Protein AF-A0A923S4B5-F1 (afdb_monomer_lite)

Secondary structure (DSSP, 8-state):
-------THHHHHHHHHHHHHHHHHHHHHHHGGGSPPHHHHHHHHHHHHHHHHHHHHHHHHHHHHHHHHHHHHHHHHHHHHHHHHHHHHHHHHHHHHHHHHHHHHHHHHTS-----------

Organism: NCBI:txid2079448

Foldseek 3Di:
DDDDDDPPPPPVVVVVVVVVVVVVVVVCVVCVVVDDDPVNVVVVVVVVVVVVVVVVVVVVVVVVVVVVVVVVVVVVVVVVVVVVVVVVVVVVVVVVVVVVVVVVVVVVVPPDDPPPPPPDDD

Structure (mmCIF, N/CA/C/O backbone):
data_AF-A0A923S4B5-F1
#
_entry.id   AF-A0A923S4B5-F1
#
loop_
_atom_site.group_PDB
_atom_site.id
_atom_site.type_symbol
_atom_site.label_atom_id
_atom_site.label_alt_id
_atom_site.label_comp_id
_atom_site.label_asym_id
_atom_site.label_entity_id
_atom_site.label_seq_id
_atom_site.pdbx_PDB_ins_code
_atom_site.Cartn_x
_atom_site.Cartn_y
_atom_site.Cartn_z
_atom_site.occupancy
_atom_site.B_iso_or_equiv
_atom_site.auth_seq_id
_atom_site.auth_comp_id
_atom_site.auth_asym_id
_atom_site.auth_atom_id
_atom_site.pdbx_PDB_model_num
ATOM 1 N N . MET A 1 1 ? 77.524 -0.112 -62.808 1.00 44.62 1 MET A N 1
ATOM 2 C CA . MET A 1 1 ? 77.001 -0.762 -61.590 1.00 44.62 1 MET A CA 1
ATOM 3 C C . MET A 1 1 ? 75.696 -0.074 -61.253 1.00 44.62 1 MET A C 1
ATOM 5 O O . MET A 1 1 ? 75.706 1.013 -60.699 1.00 44.62 1 MET A O 1
ATOM 9 N N . THR A 1 2 ? 74.602 -0.636 -61.751 1.00 47.75 2 THR A N 1
ATOM 10 C CA . THR A 1 2 ? 73.231 -0.157 -61.570 1.00 47.75 2 THR A CA 1
ATOM 11 C C . THR A 1 2 ? 72.592 -1.011 -60.487 1.00 47.75 2 THR A C 1
ATOM 13 O O . THR A 1 2 ? 72.471 -2.220 -60.659 1.00 47.75 2 THR A O 1
ATOM 16 N N . THR A 1 3 ? 72.218 -0.401 -59.371 1.00 53.03 3 THR A N 1
ATOM 17 C CA . THR A 1 3 ? 71.301 -1.005 -58.404 1.00 53.03 3 THR A CA 1
ATOM 18 C C . THR A 1 3 ? 70.027 -0.175 -58.439 1.00 53.03 3 THR A C 1
ATOM 20 O O . THR A 1 3 ? 70.024 0.975 -58.000 1.00 53.03 3 THR A O 1
ATOM 23 N N . GLU A 1 4 ? 68.994 -0.740 -59.062 1.00 61.59 4 GLU A N 1
ATOM 24 C CA . GLU A 1 4 ? 67.606 -0.274 -59.010 1.00 61.59 4 GLU A CA 1
ATOM 25 C C . GLU A 1 4 ? 67.116 -0.200 -57.553 1.00 61.59 4 GLU A C 1
ATOM 27 O O . GLU A 1 4 ? 67.487 -1.061 -56.752 1.00 61.59 4 GLU A O 1
ATOM 32 N N . PRO A 1 5 ? 66.297 0.801 -57.181 1.00 61.28 5 PRO A N 1
ATOM 33 C CA . PRO A 1 5 ? 65.654 0.835 -55.877 1.00 61.28 5 PRO A CA 1
ATOM 34 C C . PRO A 1 5 ? 64.380 -0.029 -55.871 1.00 61.28 5 PRO A C 1
ATOM 36 O O . PRO A 1 5 ? 63.546 0.070 -56.770 1.00 61.28 5 PRO A O 1
ATOM 39 N N . ASP A 1 6 ? 64.238 -0.846 -54.826 1.00 60.00 6 ASP A N 1
ATOM 40 C CA . ASP A 1 6 ? 63.077 -1.680 -54.492 1.00 60.00 6 ASP A CA 1
ATOM 41 C C . ASP A 1 6 ? 61.742 -0.916 -54.590 1.00 60.00 6 ASP A C 1
ATOM 43 O O . ASP A 1 6 ? 61.414 -0.079 -53.748 1.00 60.00 6 ASP A O 1
ATOM 47 N N . THR A 1 7 ? 60.929 -1.251 -55.593 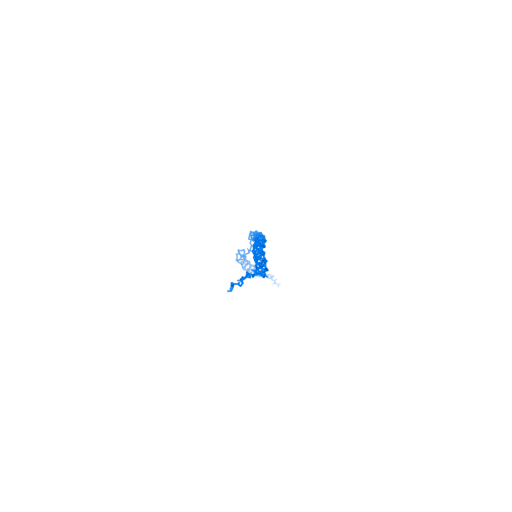1.00 59.78 7 THR A N 1
ATOM 48 C CA . THR A 1 7 ? 59.526 -0.816 -55.734 1.00 59.78 7 THR A CA 1
ATOM 49 C C . THR A 1 7 ? 58.526 -1.905 -55.322 1.00 59.78 7 THR A C 1
ATOM 51 O O . THR A 1 7 ? 57.318 -1.676 -55.336 1.00 59.78 7 THR A O 1
ATOM 54 N N . ALA A 1 8 ? 59.005 -3.079 -54.894 1.00 56.47 8 ALA A N 1
ATOM 55 C CA . ALA A 1 8 ? 58.175 -4.243 -54.575 1.00 56.47 8 ALA A CA 1
ATOM 56 C C . ALA A 1 8 ? 57.448 -4.158 -53.220 1.00 56.47 8 ALA A C 1
ATOM 58 O O . ALA A 1 8 ? 56.525 -4.926 -52.969 1.00 56.47 8 ALA A O 1
ATOM 59 N N . SER A 1 9 ? 57.828 -3.222 -52.346 1.00 59.72 9 SER A N 1
ATOM 60 C CA . SER A 1 9 ? 57.276 -3.16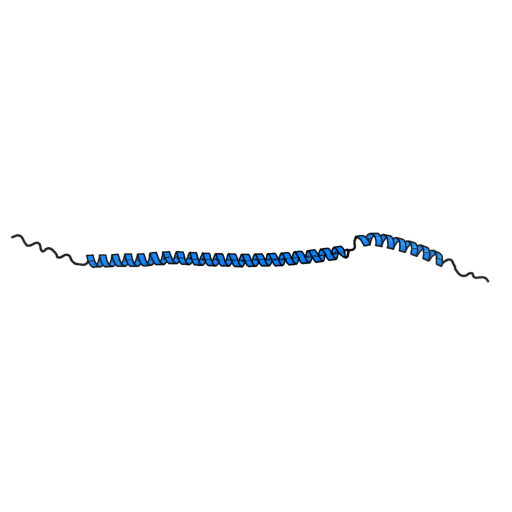7 -50.990 1.00 59.72 9 SER A CA 1
ATOM 61 C C . SER A 1 9 ? 55.911 -2.470 -50.912 1.00 59.72 9 SER A C 1
ATOM 63 O O . SER A 1 9 ? 55.147 -2.772 -50.011 1.00 59.72 9 SER A O 1
ATOM 65 N N . GLY A 1 10 ? 55.561 -1.571 -51.841 1.00 62.47 10 GLY A N 1
ATOM 66 C CA . GLY A 1 10 ? 54.345 -0.744 -51.744 1.00 62.47 10 GLY A CA 1
ATOM 67 C C . GLY A 1 10 ? 53.018 -1.463 -52.033 1.00 62.47 10 GLY A C 1
ATOM 68 O O . GLY A 1 10 ? 52.006 -1.100 -51.447 1.00 62.47 10 GLY A O 1
ATOM 69 N N . GLY A 1 11 ? 53.014 -2.483 -52.900 1.00 70.19 11 GLY A N 1
ATOM 70 C CA . GLY A 1 11 ? 51.786 -3.186 -53.308 1.00 70.19 11 GLY A CA 1
ATOM 71 C C . GLY A 1 11 ? 51.302 -4.257 -52.324 1.00 70.19 11 GLY A C 1
ATOM 72 O O . GLY A 1 11 ? 50.108 -4.518 -52.234 1.00 70.19 11 GLY A O 1
ATOM 73 N N . ASP A 1 12 ? 52.209 -4.859 -51.550 1.00 71.00 12 ASP A N 1
ATOM 74 C CA . ASP A 1 12 ? 51.859 -5.895 -50.565 1.00 71.00 12 ASP A CA 1
ATOM 75 C C . ASP A 1 12 ? 51.195 -5.296 -49.310 1.00 71.00 12 ASP A C 1
ATOM 77 O O . ASP A 1 12 ? 50.259 -5.872 -48.752 1.00 71.00 12 ASP A O 1
ATOM 81 N N . TYR A 1 13 ? 51.604 -4.083 -48.915 1.00 78.88 13 TYR A N 1
ATOM 82 C CA . TYR A 1 13 ? 50.949 -3.347 -47.828 1.00 78.88 13 TYR A CA 1
ATOM 83 C C . TYR A 1 13 ? 49.511 -2.951 -48.168 1.00 78.88 13 TYR A C 1
ATOM 85 O O . TYR A 1 13 ? 48.654 -2.998 -47.290 1.00 78.88 13 TYR A O 1
ATOM 93 N N . ASP A 1 14 ? 49.242 -2.583 -49.420 1.00 83.25 14 ASP A N 1
ATOM 94 C CA . ASP A 1 14 ? 47.912 -2.161 -49.871 1.00 83.25 14 ASP A CA 1
ATOM 95 C C . ASP A 1 14 ? 46.904 -3.320 -49.746 1.00 83.25 14 ASP A C 1
ATOM 97 O O . ASP A 1 14 ? 45.859 -3.201 -49.106 1.00 83.25 14 ASP A O 1
ATOM 101 N N . HIS A 1 15 ? 47.295 -4.515 -50.202 1.00 83.75 15 HIS A N 1
ATOM 102 C CA . HIS A 1 15 ? 46.463 -5.717 -50.119 1.00 83.75 15 HIS A CA 1
ATOM 103 C C . HIS A 1 15 ? 46.241 -6.248 -48.690 1.00 83.75 15 HIS A C 1
ATOM 105 O O . HIS A 1 15 ? 45.182 -6.819 -48.409 1.00 83.75 15 HIS A O 1
ATOM 111 N N . ASP A 1 16 ? 47.208 -6.102 -47.774 1.00 89.12 16 ASP A N 1
ATOM 112 C CA . ASP A 1 16 ? 46.985 -6.427 -46.353 1.00 89.12 16 ASP A CA 1
ATOM 113 C C . ASP A 1 16 ? 45.997 -5.444 -45.709 1.00 89.12 16 ASP A C 1
ATOM 115 O O . ASP A 1 16 ? 45.108 -5.857 -44.955 1.00 89.12 16 ASP A O 1
ATOM 119 N N . MET A 1 17 ? 46.107 -4.153 -46.041 1.00 88.81 17 MET A N 1
ATOM 120 C CA . MET A 1 17 ? 45.191 -3.126 -45.542 1.00 88.81 17 MET A CA 1
ATOM 121 C C . MET A 1 17 ? 43.760 -3.355 -46.031 1.00 88.81 17 MET A C 1
ATOM 123 O O . MET A 1 17 ? 42.840 -3.283 -45.215 1.00 88.81 17 MET A O 1
ATOM 127 N N . ASP A 1 18 ? 43.568 -3.755 -47.289 1.00 91.69 18 ASP A N 1
ATOM 128 C CA . ASP A 1 18 ? 42.250 -4.101 -47.836 1.00 91.69 18 ASP A CA 1
ATOM 129 C C . ASP A 1 18 ? 41.578 -5.255 -47.073 1.00 91.69 18 ASP A C 1
ATOM 131 O O . ASP A 1 18 ? 40.395 -5.193 -46.725 1.00 91.69 18 ASP A O 1
ATOM 135 N N . ARG A 1 19 ? 42.331 -6.312 -46.735 1.00 92.06 19 ARG A N 1
ATOM 136 C CA . ARG A 1 19 ? 41.792 -7.453 -45.966 1.00 92.06 19 ARG A CA 1
ATOM 137 C C . ARG A 1 19 ? 41.404 -7.058 -44.545 1.00 92.06 19 ARG A C 1
ATOM 139 O O . ARG A 1 19 ? 40.386 -7.527 -44.020 1.00 92.06 19 ARG A O 1
ATOM 146 N N . ARG A 1 20 ? 42.213 -6.211 -43.900 1.00 92.62 20 ARG A N 1
ATOM 147 C CA . ARG A 1 20 ? 41.909 -5.681 -42.563 1.00 92.62 20 ARG A CA 1
ATOM 148 C C . ARG A 1 20 ? 40.687 -4.777 -42.599 1.00 92.62 20 ARG A C 1
ATOM 150 O O . ARG A 1 20 ? 39.848 -4.901 -41.709 1.00 92.62 20 ARG A O 1
ATOM 157 N N . MET A 1 21 ? 40.565 -3.941 -43.628 1.00 95.94 21 MET A N 1
ATOM 158 C CA . MET A 1 21 ? 39.414 -3.069 -43.833 1.00 95.94 21 MET A CA 1
ATOM 159 C C . MET A 1 21 ? 38.129 -3.888 -43.971 1.00 95.94 21 MET A C 1
ATOM 161 O O . MET A 1 21 ? 37.211 -3.714 -43.175 1.00 95.94 21 MET A O 1
ATOM 165 N N . MET A 1 22 ? 38.116 -4.886 -44.858 1.00 93.50 22 MET A N 1
ATOM 166 C CA . MET A 1 22 ? 36.967 -5.781 -45.036 1.00 93.50 22 MET A CA 1
ATOM 167 C C . MET A 1 22 ? 36.588 -6.506 -43.733 1.00 93.50 22 MET A C 1
ATOM 169 O O . MET A 1 22 ? 35.415 -6.650 -43.391 1.00 93.50 22 MET A O 1
ATOM 173 N N . THR A 1 23 ? 37.585 -6.943 -42.957 1.00 95.38 23 THR A N 1
ATOM 174 C CA . THR A 1 23 ? 37.343 -7.593 -41.660 1.00 95.38 23 THR A CA 1
ATOM 175 C C . THR A 1 23 ? 36.723 -6.631 -40.641 1.00 95.38 23 THR A C 1
ATOM 177 O O . THR A 1 23 ? 35.903 -7.049 -39.821 1.00 95.38 23 THR A O 1
ATOM 180 N N . LEU A 1 24 ? 37.121 -5.356 -40.653 1.00 95.81 24 LEU A N 1
ATOM 181 C CA . LEU A 1 24 ? 36.566 -4.327 -39.773 1.00 95.81 24 LEU A CA 1
ATOM 182 C C . LEU A 1 24 ? 35.134 -3.964 -40.160 1.00 95.81 24 LEU A C 1
ATOM 184 O O . LEU A 1 24 ? 34.303 -3.853 -39.264 1.00 95.81 24 LEU A O 1
ATOM 188 N N . GLU A 1 25 ? 34.836 -3.847 -41.452 1.00 95.25 25 GLU A N 1
ATOM 189 C CA . GLU A 1 25 ? 33.483 -3.585 -41.958 1.00 95.25 25 GLU A CA 1
ATOM 190 C C . GLU A 1 25 ? 32.510 -4.687 -41.528 1.00 95.25 25 GLU A C 1
ATOM 192 O O . GLU A 1 25 ? 31.493 -4.404 -40.902 1.00 95.25 25 GLU A O 1
ATOM 197 N N . VAL A 1 26 ? 32.883 -5.957 -41.723 1.00 96.00 26 VAL A N 1
ATOM 198 C CA . VAL A 1 26 ? 32.056 -7.099 -41.295 1.00 96.00 26 VAL A CA 1
ATOM 199 C C . VAL A 1 26 ? 31.830 -7.098 -39.781 1.00 96.00 26 VAL A C 1
ATOM 201 O O . VAL A 1 26 ? 30.725 -7.369 -39.308 1.00 96.00 26 VAL A O 1
ATOM 204 N N . LYS A 1 27 ? 32.867 -6.794 -38.990 1.00 95.50 27 LYS A N 1
ATOM 205 C CA . LYS A 1 27 ? 32.734 -6.700 -37.527 1.00 95.50 27 LYS A CA 1
ATOM 206 C C . LYS A 1 27 ? 31.855 -5.525 -37.112 1.00 95.50 27 LYS A C 1
ATOM 208 O O . LYS A 1 27 ? 31.090 -5.660 -36.164 1.00 95.50 27 LYS A O 1
ATOM 213 N N . TRP A 1 28 ? 31.964 -4.392 -37.794 1.00 96.06 28 TRP A N 1
ATOM 214 C CA . TRP A 1 28 ? 31.156 -3.208 -37.531 1.00 96.06 28 TRP A CA 1
ATOM 215 C C . TRP A 1 28 ? 29.677 -3.462 -37.827 1.00 96.06 28 TRP A C 1
ATOM 217 O O . TRP A 1 28 ? 28.846 -3.217 -36.954 1.00 96.06 28 TRP A O 1
ATOM 227 N N . ASP A 1 29 ? 29.362 -4.057 -38.977 1.00 96.12 29 ASP A N 1
ATOM 228 C CA . ASP A 1 29 ? 27.992 -4.420 -39.361 1.00 96.12 29 ASP A CA 1
ATOM 229 C C . ASP A 1 29 ? 27.373 -5.445 -38.403 1.00 96.12 29 ASP A C 1
ATOM 231 O O . ASP A 1 29 ? 26.175 -5.399 -38.123 1.00 96.12 29 ASP A O 1
ATOM 235 N N . ALA A 1 30 ? 28.192 -6.339 -37.841 1.00 95.25 30 ALA A N 1
ATOM 236 C CA . ALA A 1 30 ? 27.751 -7.283 -36.819 1.00 95.25 30 ALA A CA 1
ATOM 237 C C . ALA A 1 30 ? 27.542 -6.632 -35.437 1.00 95.25 30 ALA A C 1
ATOM 239 O O . ALA A 1 30 ? 26.654 -7.050 -34.695 1.00 95.25 30 ALA A O 1
ATOM 240 N N . ILE A 1 31 ? 28.349 -5.631 -35.065 1.00 95.62 31 ILE A N 1
ATOM 241 C CA . ILE A 1 31 ? 28.306 -4.999 -33.734 1.00 95.62 31 ILE A CA 1
ATOM 242 C C . ILE A 1 31 ? 27.233 -3.912 -33.660 1.00 95.62 31 ILE A C 1
ATOM 244 O O . ILE A 1 31 ? 26.528 -3.839 -32.653 1.00 95.62 31 ILE A O 1
ATOM 248 N N . LEU A 1 32 ? 27.080 -3.089 -34.700 1.00 93.75 32 LEU A N 1
ATOM 249 C CA . LEU A 1 32 ? 26.142 -1.964 -34.738 1.00 93.75 32 LEU A CA 1
ATOM 250 C C . LEU A 1 32 ? 24.729 -2.283 -34.215 1.00 93.75 32 LEU A C 1
ATOM 252 O O . LEU A 1 32 ? 24.272 -1.565 -33.325 1.00 93.75 32 LEU A O 1
ATOM 256 N N . PRO A 1 33 ? 24.039 -3.336 -34.691 1.00 93.81 33 PRO A N 1
ATOM 257 C CA . PRO A 1 33 ? 22.682 -3.646 -34.239 1.00 93.81 33 PRO A CA 1
ATOM 258 C C . PRO A 1 33 ? 22.609 -4.194 -32.805 1.00 93.81 33 PRO A C 1
ATOM 260 O O . PRO A 1 33 ? 21.518 -4.286 -32.252 1.00 93.81 33 PRO A O 1
ATOM 263 N N . THR A 1 34 ? 23.736 -4.568 -32.190 1.00 93.44 34 THR A N 1
ATOM 264 C CA . THR A 1 34 ? 23.781 -5.038 -30.789 1.00 93.44 34 THR A CA 1
ATOM 265 C C . THR A 1 34 ? 23.984 -3.905 -29.786 1.00 93.44 34 THR A C 1
ATOM 267 O O . THR A 1 34 ? 23.822 -4.102 -28.581 1.00 93.44 34 THR A O 1
ATOM 270 N N . LEU A 1 35 ? 24.355 -2.716 -30.266 1.00 95.00 35 LEU A N 1
ATOM 271 C CA . LEU A 1 35 ? 24.545 -1.545 -29.425 1.00 95.00 35 LEU A CA 1
ATOM 272 C C . LEU A 1 35 ? 23.188 -0.935 -29.081 1.00 95.00 35 LEU A C 1
ATOM 274 O O . LEU A 1 35 ? 22.385 -0.641 -29.963 1.00 95.00 35 LEU A O 1
ATOM 278 N N . ALA A 1 36 ? 22.971 -0.685 -27.790 1.00 93.38 36 ALA A N 1
ATOM 279 C CA . ALA A 1 36 ? 21.795 0.039 -27.333 1.00 93.38 36 ALA A CA 1
ATOM 280 C C . ALA A 1 36 ? 21.749 1.434 -27.968 1.00 93.38 36 ALA A C 1
ATOM 282 O O . ALA A 1 36 ? 22.733 2.189 -27.956 1.00 93.38 36 ALA A O 1
ATOM 283 N N . THR A 1 37 ? 20.587 1.787 -28.503 1.00 94.81 37 THR A N 1
ATOM 284 C CA . THR A 1 37 ? 20.372 3.088 -29.120 1.00 94.81 37 THR A CA 1
ATOM 285 C C . THR A 1 37 ? 20.064 4.152 -28.065 1.00 94.81 37 THR A C 1
ATOM 287 O O . THR A 1 37 ? 19.749 3.883 -26.902 1.00 94.81 37 THR A O 1
ATOM 290 N N . LYS A 1 38 ? 20.125 5.424 -28.474 1.00 96.19 38 LYS A N 1
ATOM 291 C CA . LYS A 1 38 ? 19.659 6.529 -27.624 1.00 96.19 38 LYS A CA 1
ATOM 292 C C . LYS A 1 38 ? 18.155 6.436 -27.327 1.00 96.19 38 LYS A C 1
ATOM 294 O O . LYS A 1 38 ? 17.744 6.968 -26.297 1.00 96.19 38 LYS A O 1
ATOM 299 N N . SER A 1 39 ? 17.373 5.794 -28.204 1.00 96.25 39 SER A N 1
ATOM 300 C CA . SER A 1 39 ? 15.940 5.550 -27.986 1.00 96.25 39 SER A CA 1
ATOM 301 C C . SER A 1 39 ? 15.748 4.570 -26.839 1.00 96.25 39 SER A C 1
ATOM 303 O O . SER A 1 39 ? 15.108 4.924 -25.857 1.00 96.25 39 SER A O 1
ATOM 305 N N . ASP A 1 40 ? 16.432 3.424 -26.887 1.00 96.12 40 ASP A N 1
ATOM 306 C CA . ASP A 1 40 ? 16.356 2.379 -25.859 1.00 96.12 40 ASP A CA 1
ATOM 307 C C . ASP A 1 40 ? 16.698 2.950 -24.474 1.00 96.12 40 ASP A C 1
ATOM 309 O O . ASP A 1 40 ? 16.029 2.690 -23.476 1.00 96.12 40 ASP A O 1
ATOM 313 N N . LEU A 1 41 ? 17.716 3.817 -24.399 1.00 97.31 41 LEU A N 1
ATOM 314 C CA . LEU A 1 41 ? 18.072 4.489 -23.149 1.00 97.31 41 LEU A CA 1
ATOM 315 C C . LEU A 1 41 ? 16.999 5.489 -22.679 1.00 97.31 41 LEU A C 1
ATOM 317 O O . LEU A 1 41 ? 16.830 5.683 -21.473 1.00 97.31 41 LEU A O 1
ATOM 321 N N . ALA A 1 42 ? 16.313 6.174 -23.595 1.00 97.44 42 ALA A N 1
ATOM 322 C CA . ALA A 1 42 ? 15.230 7.095 -23.258 1.00 97.44 42 ALA A CA 1
ATOM 323 C C . ALA A 1 42 ? 13.976 6.346 -22.779 1.00 97.44 42 ALA A C 1
ATOM 325 O O . ALA A 1 42 ? 13.349 6.780 -21.808 1.00 97.44 42 ALA A O 1
ATOM 326 N N . GLU A 1 43 ? 13.665 5.213 -23.403 1.00 97.94 43 GLU A N 1
ATOM 327 C CA . GLU A 1 43 ? 12.595 4.294 -23.006 1.00 97.94 43 GLU A CA 1
ATOM 328 C C . GLU A 1 43 ? 12.865 3.736 -21.606 1.00 97.94 43 GLU A C 1
ATOM 330 O O . GLU A 1 43 ? 12.082 3.996 -20.694 1.00 97.94 43 GLU A O 1
ATOM 335 N N . LEU A 1 44 ? 14.048 3.158 -21.362 1.00 98.12 44 LEU A N 1
ATOM 336 C CA . LEU A 1 44 ? 14.439 2.664 -20.034 1.00 98.12 44 LEU A CA 1
ATOM 337 C C . LEU A 1 44 ? 14.387 3.754 -18.953 1.00 98.12 44 LEU A C 1
ATOM 339 O O . LEU A 1 44 ? 13.973 3.513 -17.821 1.00 98.12 44 LEU A O 1
ATOM 343 N N . ARG A 1 45 ? 14.798 4.988 -19.269 1.00 98.19 45 ARG A N 1
ATOM 344 C CA . ARG A 1 45 ? 14.684 6.119 -18.327 1.00 98.19 45 ARG A CA 1
ATOM 345 C C . ARG A 1 45 ? 13.234 6.471 -18.011 1.00 98.19 45 ARG A C 1
ATOM 347 O O . ARG A 1 45 ? 12.979 6.983 -16.920 1.00 98.19 45 ARG A O 1
ATOM 354 N N . THR A 1 46 ? 12.328 6.268 -18.958 1.00 98.38 46 THR A N 1
ATOM 355 C CA . THR A 1 46 ? 10.894 6.510 -18.788 1.00 98.38 46 THR A CA 1
ATOM 356 C C . THR A 1 46 ? 10.285 5.405 -17.935 1.00 98.38 46 THR A C 1
ATOM 358 O O . THR A 1 46 ? 9.738 5.721 -16.883 1.00 98.38 46 THR A O 1
ATOM 361 N N . GLU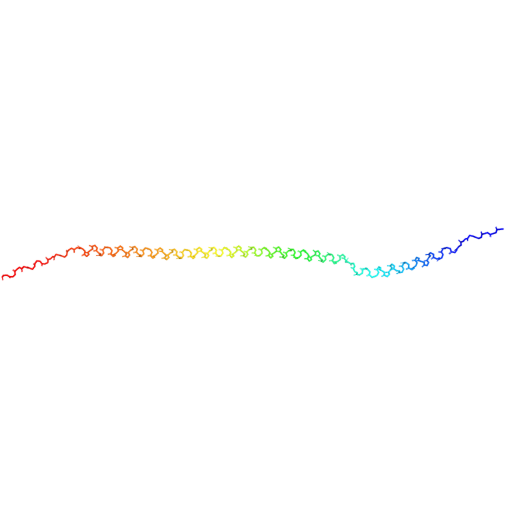 A 1 47 ? 10.535 4.138 -18.265 1.00 98.50 47 GLU A N 1
ATOM 362 C CA . GLU A 1 47 ? 10.100 2.980 -17.470 1.00 98.50 47 GLU A CA 1
ATOM 363 C C . GLU A 1 47 ? 10.592 3.062 -16.016 1.00 98.50 47 GLU A C 1
ATOM 365 O O . GLU A 1 47 ? 9.818 2.910 -15.074 1.00 98.50 47 GLU A O 1
ATOM 370 N N . ILE A 1 48 ? 11.867 3.410 -15.794 1.00 98.50 48 ILE A N 1
ATOM 371 C CA . ILE A 1 48 ? 12.420 3.591 -14.439 1.00 98.50 48 ILE A CA 1
ATOM 372 C C . ILE A 1 48 ? 11.683 4.698 -13.671 1.00 98.50 48 ILE A C 1
ATOM 374 O O . ILE A 1 48 ? 11.521 4.608 -12.449 1.00 98.50 48 ILE A O 1
ATOM 378 N N . ARG A 1 49 ? 11.272 5.776 -14.349 1.00 98.44 49 ARG A N 1
ATOM 379 C CA . ARG A 1 49 ? 10.496 6.849 -13.711 1.00 98.44 49 ARG A CA 1
ATOM 380 C C . ARG A 1 49 ? 9.089 6.378 -13.386 1.00 98.44 49 ARG A C 1
ATOM 382 O O . ARG A 1 49 ? 8.644 6.641 -12.274 1.00 98.44 49 ARG A O 1
ATOM 389 N N . GLU A 1 50 ? 8.438 5.676 -14.302 1.00 98.56 50 GLU A N 1
ATOM 390 C CA . GLU A 1 50 ? 7.093 5.136 -14.111 1.00 98.56 50 GLU A CA 1
ATOM 391 C C . GLU A 1 50 ? 7.054 4.158 -12.936 1.00 98.56 50 GLU A C 1
ATOM 393 O O . GLU A 1 50 ? 6.340 4.414 -11.966 1.00 98.56 50 GLU A O 1
ATOM 398 N N . VAL A 1 51 ? 7.932 3.151 -12.921 1.00 98.69 51 VAL A N 1
ATOM 399 C CA . VAL A 1 51 ? 8.050 2.202 -11.801 1.00 98.69 51 VAL A CA 1
ATOM 400 C C . VAL A 1 51 ? 8.329 2.936 -10.488 1.00 98.69 51 VAL A C 1
ATOM 402 O O . VAL A 1 51 ? 7.716 2.649 -9.462 1.00 98.69 51 VAL A O 1
ATOM 405 N N . ARG A 1 52 ? 9.216 3.942 -10.487 1.00 98.56 52 ARG A N 1
ATOM 406 C CA . ARG A 1 52 ? 9.474 4.750 -9.283 1.00 98.56 52 ARG A CA 1
ATOM 407 C C . ARG A 1 52 ? 8.212 5.464 -8.799 1.00 98.56 52 ARG A C 1
ATOM 409 O O . ARG A 1 52 ? 8.006 5.539 -7.586 1.00 98.56 52 ARG A O 1
ATOM 416 N N . THR A 1 53 ? 7.428 6.041 -9.708 1.00 98.50 53 THR A N 1
ATOM 417 C CA . THR A 1 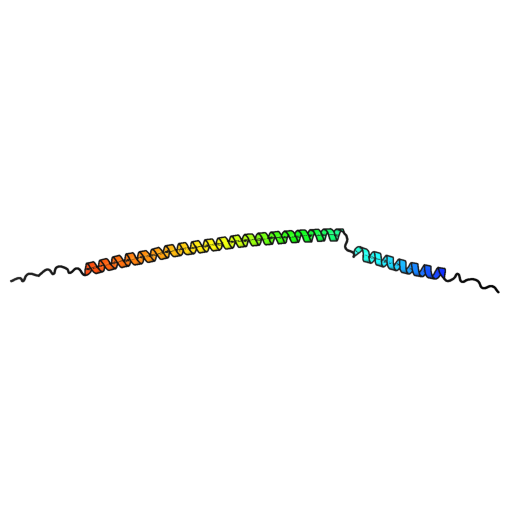53 ? 6.188 6.745 -9.356 1.00 98.50 53 THR A CA 1
ATOM 418 C C . THR A 1 53 ? 5.112 5.795 -8.853 1.00 98.50 53 THR A C 1
ATOM 420 O O . THR A 1 53 ? 4.469 6.107 -7.853 1.00 98.50 53 THR A O 1
ATOM 423 N N . GLU A 1 54 ? 4.971 4.627 -9.475 1.00 98.50 54 GLU A N 1
ATOM 424 C CA . GLU A 1 54 ? 4.021 3.590 -9.075 1.00 98.50 54 GLU A CA 1
ATOM 425 C C . GLU A 1 54 ? 4.353 3.062 -7.679 1.00 98.50 54 GLU A C 1
ATOM 427 O O . GLU A 1 54 ? 3.514 3.133 -6.787 1.00 98.50 54 GLU A O 1
ATOM 432 N N . VAL A 1 55 ? 5.615 2.707 -7.426 1.00 98.62 55 VAL A N 1
ATOM 433 C CA . VAL A 1 55 ? 6.071 2.270 -6.098 1.00 98.62 55 VAL A CA 1
ATOM 434 C C . VAL A 1 55 ? 5.813 3.335 -5.026 1.00 98.62 55 VAL A C 1
ATOM 436 O O . VAL A 1 55 ? 5.357 3.014 -3.930 1.00 98.62 55 VAL A O 1
ATOM 439 N N . HIS A 1 56 ? 6.069 4.620 -5.306 1.00 98.31 56 HIS A N 1
ATOM 440 C CA . HIS A 1 56 ? 5.762 5.685 -4.338 1.00 98.31 56 HIS A CA 1
ATOM 441 C C . HIS A 1 56 ? 4.263 5.807 -4.063 1.00 98.31 56 HIS A C 1
ATOM 443 O O . HIS A 1 56 ? 3.873 6.055 -2.918 1.00 98.31 56 HIS A O 1
ATOM 449 N N . LYS A 1 57 ? 3.435 5.643 -5.097 1.00 98.50 57 LYS A N 1
ATOM 450 C CA . LYS A 1 57 ? 1.979 5.678 -4.982 1.00 98.50 57 LYS A CA 1
ATOM 451 C C . LYS A 1 57 ? 1.476 4.506 -4.139 1.00 98.50 57 LYS A C 1
ATOM 453 O O . LYS A 1 57 ? 0.803 4.753 -3.143 1.00 98.50 57 LYS A O 1
ATOM 458 N N . GLU A 1 58 ? 1.864 3.277 -4.468 1.00 98.56 58 GLU A N 1
ATOM 459 C CA . GLU A 1 58 ? 1.458 2.071 -3.736 1.00 98.56 58 GLU A CA 1
ATOM 460 C C . GLU A 1 58 ? 1.899 2.116 -2.267 1.00 98.56 58 GLU A C 1
ATOM 462 O O . GLU A 1 58 ? 1.110 1.829 -1.368 1.00 98.56 58 GLU A O 1
ATOM 467 N N . ILE A 1 59 ? 3.129 2.565 -1.982 1.00 98.50 59 ILE A N 1
ATOM 468 C CA . ILE A 1 59 ? 3.599 2.768 -0.600 1.00 98.50 59 ILE A CA 1
ATOM 469 C C . ILE A 1 59 ? 2.722 3.792 0.136 1.00 98.50 59 ILE A C 1
ATOM 471 O O . ILE A 1 59 ? 2.439 3.631 1.328 1.00 98.50 59 ILE A O 1
ATOM 475 N N . GLY A 1 60 ? 2.311 4.861 -0.550 1.00 98.50 60 GLY A N 1
ATOM 476 C CA . GLY A 1 60 ? 1.386 5.855 -0.015 1.00 98.50 60 GLY A CA 1
ATOM 477 C C . GLY A 1 60 ? 0.023 5.250 0.319 1.00 98.50 60 GLY A C 1
ATOM 478 O O . GLY A 1 60 ? -0.467 5.436 1.432 1.00 98.50 60 GLY A O 1
ATOM 479 N N . GLU A 1 61 ? -0.543 4.481 -0.607 1.00 98.50 61 GLU A N 1
ATOM 480 C CA . GLU A 1 61 ? -1.836 3.807 -0.453 1.00 98.50 61 GLU A CA 1
ATOM 481 C C . GLU A 1 61 ? -1.814 2.797 0.704 1.00 98.50 61 GLU A C 1
ATOM 483 O O . GLU A 1 61 ? -2.642 2.887 1.614 1.00 98.50 61 GLU A O 1
ATOM 488 N N . VAL A 1 62 ? -0.803 1.925 0.768 1.00 98.69 62 VAL A N 1
ATOM 489 C CA . VAL A 1 62 ? -0.624 0.966 1.874 1.00 98.69 62 VAL A CA 1
ATOM 490 C C . VAL A 1 62 ? -0.501 1.682 3.219 1.00 98.69 62 VAL A C 1
ATOM 492 O O . VAL A 1 62 ? -1.117 1.274 4.205 1.00 98.69 62 VAL A O 1
ATOM 495 N N . ARG A 1 63 ? 0.256 2.788 3.281 1.00 98.50 63 ARG A N 1
ATOM 496 C CA . ARG A 1 63 ? 0.359 3.598 4.504 1.00 98.50 63 ARG A CA 1
ATOM 497 C C . ARG A 1 63 ? -1.007 4.142 4.918 1.00 98.50 63 ARG A C 1
ATOM 499 O O . ARG A 1 63 ? -1.316 4.117 6.108 1.00 98.50 63 ARG A O 1
ATOM 506 N N . THR A 1 64 ? -1.796 4.661 3.978 1.00 98.44 64 THR A N 1
ATOM 507 C CA . THR A 1 64 ? -3.131 5.191 4.288 1.00 98.44 64 THR A CA 1
ATOM 508 C C . THR A 1 64 ? -4.090 4.104 4.759 1.00 98.44 64 THR A C 1
ATOM 510 O O . THR A 1 64 ? -4.802 4.331 5.739 1.00 98.44 64 THR A O 1
ATOM 513 N N . GLU A 1 65 ? -4.047 2.917 4.150 1.00 98.38 65 GLU A N 1
ATOM 514 C CA . GLU A 1 65 ? -4.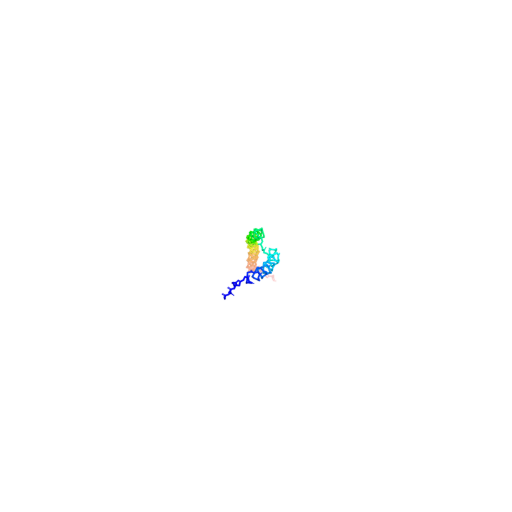894 1.791 4.546 1.00 98.38 65 GLU A CA 1
ATOM 515 C C . GLU A 1 65 ? -4.533 1.301 5.950 1.00 98.38 65 GLU A C 1
ATOM 517 O O . GLU A 1 65 ? -5.402 1.214 6.812 1.00 98.38 65 GLU A O 1
ATOM 522 N N . MET A 1 66 ? -3.240 1.134 6.257 1.00 98.38 66 MET A N 1
ATOM 523 C CA . MET A 1 66 ? -2.807 0.777 7.614 1.00 98.38 66 MET A CA 1
ATOM 524 C C . MET A 1 66 ? -3.264 1.790 8.672 1.00 98.38 66 MET A C 1
ATOM 526 O O . MET A 1 66 ? -3.687 1.396 9.757 1.00 98.38 66 MET A O 1
ATOM 530 N N . GLN A 1 67 ? -3.177 3.096 8.393 1.00 98.25 67 GLN A N 1
ATOM 531 C CA . GLN A 1 67 ? -3.650 4.124 9.333 1.00 98.25 67 GLN A CA 1
ATOM 532 C C . GLN A 1 67 ? -5.166 4.036 9.542 1.00 98.25 67 GLN A C 1
ATOM 534 O O . GLN A 1 67 ? -5.649 4.190 10.667 1.00 98.25 67 GLN A O 1
ATOM 539 N N . ARG A 1 68 ? -5.913 3.763 8.468 1.00 98.44 68 ARG A N 1
ATOM 540 C CA . ARG A 1 68 ? -7.364 3.587 8.502 1.00 98.44 68 ARG A CA 1
ATOM 541 C C . ARG A 1 68 ? -7.756 2.355 9.314 1.00 98.44 68 ARG A C 1
ATOM 543 O O . ARG A 1 68 ? -8.549 2.490 10.245 1.00 98.44 68 ARG A O 1
ATOM 550 N N . GLU A 1 69 ? -7.200 1.191 8.996 1.00 98.38 69 GLU A N 1
ATOM 551 C CA . GLU A 1 69 ? -7.497 -0.064 9.689 1.00 98.38 69 GLU A CA 1
ATOM 552 C C . GLU A 1 69 ? -7.097 0.003 11.164 1.00 98.38 69 GLU A C 1
ATOM 554 O O . GLU A 1 69 ? -7.887 -0.359 12.034 1.00 98.38 69 GLU A O 1
ATOM 559 N N . PHE A 1 70 ? -5.925 0.560 11.481 1.00 98.19 70 PHE A N 1
ATOM 560 C CA . PHE A 1 70 ? -5.510 0.751 12.871 1.00 98.19 70 PHE A CA 1
ATOM 561 C C . PHE A 1 70 ? -6.474 1.669 13.639 1.00 98.19 70 PHE A C 1
ATOM 563 O O . PHE A 1 70 ? -6.832 1.392 14.788 1.00 98.19 70 PHE A O 1
ATOM 570 N N . GLY A 1 71 ? -6.934 2.750 13.000 1.00 98.38 71 GLY A N 1
ATOM 571 C CA . GLY A 1 71 ? -7.963 3.628 13.553 1.00 98.38 71 GLY A CA 1
ATOM 572 C C . GLY A 1 71 ? -9.290 2.903 13.799 1.00 98.38 71 GLY A C 1
ATOM 573 O O . GLY A 1 71 ? -9.891 3.078 14.862 1.00 98.38 71 GLY A O 1
ATOM 574 N N . ALA A 1 72 ? -9.717 2.059 12.857 1.00 98.25 72 ALA A N 1
ATOM 575 C CA . ALA A 1 72 ? -10.927 1.251 12.974 1.00 98.25 72 ALA A CA 1
ATOM 576 C C . ALA A 1 72 ? -10.826 0.238 14.126 1.00 98.25 72 ALA A C 1
ATOM 578 O O . ALA A 1 72 ? -11.687 0.235 15.005 1.00 98.25 72 ALA A O 1
ATOM 579 N N . VAL A 1 73 ? -9.731 -0.525 14.203 1.00 98.50 73 VAL A N 1
ATOM 580 C CA . VAL A 1 73 ? -9.470 -1.483 15.292 1.00 98.50 73 VAL A CA 1
ATOM 581 C C . VAL A 1 73 ? -9.481 -0.786 16.653 1.00 98.50 73 VAL A C 1
ATOM 583 O O . VAL A 1 73 ? -10.107 -1.264 17.600 1.00 98.50 73 VAL A O 1
ATOM 586 N N . ARG A 1 74 ? -8.846 0.388 16.770 1.00 98.19 74 ARG A N 1
ATOM 587 C CA . ARG A 1 74 ? -8.865 1.170 18.016 1.00 98.19 74 ARG A CA 1
ATOM 588 C C . ARG A 1 74 ? -10.286 1.584 18.412 1.00 98.19 74 ARG A C 1
ATOM 590 O O . ARG A 1 74 ? -10.632 1.519 19.593 1.00 98.19 74 ARG A O 1
ATOM 597 N N . ALA A 1 75 ? -11.103 2.006 17.447 1.00 98.12 75 ALA A N 1
ATOM 598 C CA . ALA A 1 75 ? -12.495 2.377 17.690 1.00 98.12 75 ALA A CA 1
ATOM 599 C C . ALA A 1 75 ? -13.348 1.169 18.115 1.00 98.12 75 ALA A C 1
ATOM 601 O O . ALA A 1 75 ? -14.143 1.278 19.051 1.00 98.12 75 ALA A O 1
ATOM 602 N N . GLU A 1 76 ? -13.152 0.012 17.480 1.00 98.25 76 GLU A N 1
ATOM 603 C CA . GLU A 1 76 ? -13.833 -1.238 17.830 1.00 98.25 76 GLU A CA 1
ATOM 604 C C . GLU A 1 76 ? -13.483 -1.708 19.242 1.00 98.25 76 GLU A C 1
ATOM 606 O O . GLU A 1 76 ? -14.385 -2.024 20.020 1.00 98.25 76 GLU A O 1
ATOM 611 N N . ILE A 1 77 ? -12.201 -1.666 19.618 1.00 97.94 77 ILE A N 1
ATOM 612 C CA . ILE A 1 77 ? -11.751 -1.997 20.976 1.00 97.94 77 ILE A CA 1
ATOM 613 C C . ILE A 1 77 ? -12.403 -1.064 22.000 1.00 97.94 77 ILE A C 1
ATOM 615 O O . ILE A 1 77 ? -12.949 -1.538 22.997 1.00 97.94 77 ILE A O 1
ATOM 619 N N . GLN A 1 78 ? -12.412 0.251 21.758 1.00 97.81 78 GLN A N 1
ATOM 620 C CA . GLN A 1 78 ? -13.039 1.200 22.682 1.00 97.81 78 GLN A CA 1
ATOM 621 C C . GLN A 1 78 ? -14.542 0.935 22.833 1.00 97.81 78 GLN A C 1
ATOM 623 O O . GLN A 1 78 ? -15.073 0.977 23.944 1.00 97.81 78 GLN A O 1
ATOM 628 N N . LYS A 1 79 ? -15.231 0.631 21.728 1.00 97.81 79 LYS A N 1
ATOM 629 C CA . LYS A 1 79 ? -16.652 0.271 21.748 1.00 97.81 79 LYS A CA 1
ATOM 630 C C . LYS A 1 79 ? -16.888 -1.014 22.546 1.00 97.81 79 LYS A C 1
ATOM 632 O O . LYS A 1 79 ? -17.792 -1.043 23.378 1.00 97.81 79 LYS A O 1
ATOM 637 N N . GLY A 1 80 ? -16.064 -2.041 22.333 1.00 97.44 80 GLY A N 1
ATOM 638 C CA . GLY A 1 80 ? -16.134 -3.310 23.059 1.00 97.44 80 GLY A CA 1
ATOM 639 C C . GLY A 1 80 ? -15.905 -3.147 24.563 1.00 97.44 80 GLY A C 1
ATOM 640 O O . GLY A 1 80 ? -16.666 -3.694 25.365 1.00 97.44 80 GLY A O 1
ATOM 641 N N . ILE A 1 81 ? -14.917 -2.337 24.956 1.00 96.62 81 ILE A N 1
ATOM 642 C CA . ILE A 1 81 ? -14.653 -2.003 26.363 1.00 96.62 81 ILE A CA 1
ATOM 643 C C . ILE A 1 81 ? -15.856 -1.284 26.975 1.00 96.62 81 ILE A C 1
ATOM 645 O O . ILE A 1 81 ? -16.326 -1.697 28.032 1.00 96.62 81 ILE A O 1
ATOM 649 N N . ASN A 1 82 ? -16.387 -0.254 26.311 1.00 97.12 82 ASN A N 1
ATOM 650 C CA . ASN A 1 82 ? -17.512 0.528 26.830 1.00 97.12 82 ASN A CA 1
ATOM 651 C C . ASN A 1 82 ? -18.769 -0.332 27.026 1.00 97.12 82 ASN A C 1
ATOM 653 O O . ASN A 1 82 ? -19.447 -0.220 28.046 1.00 97.12 82 ASN A O 1
ATOM 657 N N . GLU A 1 83 ? -19.076 -1.206 26.067 1.00 96.50 83 GLU A N 1
ATOM 658 C CA . GLU A 1 83 ? -20.220 -2.114 26.165 1.00 96.50 83 GLU A CA 1
ATOM 659 C C . GLU A 1 83 ? -20.030 -3.109 27.319 1.00 96.50 83 GLU A C 1
ATOM 661 O O . GLU A 1 83 ? -20.919 -3.267 28.157 1.00 96.50 83 GLU A O 1
ATOM 666 N N . THR A 1 84 ? -18.842 -3.712 27.425 1.00 97.06 84 THR A N 1
ATOM 667 C CA . THR A 1 84 ? -18.502 -4.646 28.511 1.00 97.06 84 THR A CA 1
ATOM 668 C C . THR A 1 84 ? -18.580 -3.967 29.880 1.00 97.06 84 THR A C 1
ATOM 670 O O . THR A 1 84 ? -19.152 -4.523 30.817 1.00 97.06 84 THR A O 1
ATOM 673 N N . GLN A 1 85 ? -18.063 -2.740 30.000 1.00 96.50 85 GLN A N 1
ATOM 674 C CA . GLN A 1 85 ? -18.150 -1.943 31.223 1.00 96.50 85 GLN A CA 1
ATOM 675 C C . GLN A 1 85 ? -19.596 -1.604 31.583 1.00 96.50 85 GLN A C 1
ATOM 677 O O . GLN A 1 85 ? -19.960 -1.713 32.753 1.00 96.50 85 GLN A O 1
ATOM 682 N N . ARG A 1 86 ? -20.441 -1.245 30.606 1.00 97.06 86 ARG A N 1
ATOM 683 C CA . ARG A 1 86 ? -21.859 -0.948 30.859 1.00 97.06 86 ARG A CA 1
ATOM 684 C C . ARG A 1 86 ? -22.566 -2.143 31.495 1.00 97.06 86 ARG A C 1
ATOM 686 O O . ARG A 1 86 ? -23.248 -1.978 32.505 1.00 97.06 86 ARG A O 1
ATOM 693 N N . TRP A 1 87 ? -22.376 -3.338 30.936 1.00 95.56 87 TRP A N 1
ATOM 694 C CA . TRP A 1 87 ? -22.966 -4.560 31.484 1.00 95.56 87 TRP A CA 1
ATOM 695 C C . TRP A 1 87 ? -22.389 -4.920 32.851 1.00 95.56 87 TRP A C 1
ATOM 697 O O . TRP A 1 87 ? -23.150 -5.251 33.756 1.00 95.56 87 TRP A O 1
ATOM 707 N N . MET A 1 88 ? -21.073 -4.795 33.033 1.00 97.56 88 MET A N 1
ATOM 708 C CA . MET A 1 88 ? -20.415 -5.051 34.316 1.00 97.56 88 MET A CA 1
ATOM 709 C C . MET A 1 88 ? -20.928 -4.121 35.425 1.00 97.56 88 MET A C 1
ATOM 711 O O . MET A 1 88 ? -21.224 -4.573 36.525 1.00 97.56 88 MET A O 1
ATOM 715 N N . ILE A 1 89 ? -21.086 -2.825 35.146 1.00 96.75 89 ILE A N 1
ATOM 716 C CA . ILE A 1 89 ? -21.627 -1.867 36.119 1.00 96.75 89 ILE A CA 1
ATOM 717 C C . ILE A 1 89 ? -23.081 -2.213 36.454 1.00 96.75 89 ILE A C 1
ATOM 719 O O . ILE A 1 89 ? -23.455 -2.215 37.626 1.00 96.75 89 ILE A O 1
ATOM 723 N N . ALA A 1 90 ? -23.894 -2.549 35.449 1.00 96.56 90 ALA A N 1
ATOM 724 C CA . ALA A 1 90 ? -25.287 -2.928 35.662 1.00 96.56 90 ALA A CA 1
ATOM 725 C C . ALA A 1 90 ? -25.422 -4.171 36.561 1.00 96.56 90 ALA A C 1
ATOM 727 O O . ALA A 1 90 ? -26.241 -4.169 37.482 1.00 96.56 90 ALA A O 1
ATOM 728 N N . THR A 1 91 ? -24.605 -5.208 36.345 1.00 96.81 91 THR A N 1
ATOM 729 C CA . THR A 1 91 ? -24.640 -6.425 37.174 1.00 96.81 91 THR A CA 1
ATOM 730 C C . THR A 1 91 ? -24.140 -6.168 38.591 1.00 96.81 91 THR A C 1
ATOM 732 O O . THR A 1 91 ? -24.751 -6.654 39.540 1.00 96.81 91 THR A O 1
ATOM 735 N N . VAL A 1 92 ? -23.088 -5.361 38.758 1.00 97.50 92 VAL A N 1
ATOM 736 C CA . VAL A 1 92 ? -22.567 -4.979 40.078 1.00 97.50 92 VAL A CA 1
ATOM 737 C C . VAL A 1 92 ? -23.607 -4.178 40.866 1.00 97.50 92 VAL A C 1
ATOM 739 O O . VAL A 1 92 ? -23.887 -4.512 42.015 1.00 97.50 92 VAL A O 1
ATOM 742 N N . ILE A 1 93 ? -24.241 -3.169 40.259 1.00 97.00 93 ILE A N 1
ATOM 743 C CA . ILE A 1 93 ? -25.302 -2.387 40.917 1.00 97.00 93 ILE A CA 1
ATOM 744 C C . ILE A 1 93 ? -26.486 -3.287 41.288 1.00 97.00 93 ILE A C 1
ATOM 746 O O . ILE A 1 93 ? -26.961 -3.238 42.423 1.00 97.00 93 ILE A O 1
ATOM 750 N N . GLY A 1 94 ? -26.941 -4.135 40.361 1.00 97.00 94 GLY A N 1
ATOM 751 C CA . GLY A 1 94 ? -28.034 -5.074 40.612 1.00 97.00 94 GLY A CA 1
ATOM 752 C C . GLY A 1 94 ? -27.735 -6.029 41.769 1.00 97.00 94 GLY A C 1
ATOM 753 O O . GLY A 1 94 ? -28.600 -6.250 42.617 1.00 97.00 94 GLY A O 1
ATOM 754 N N . LEU A 1 95 ? -26.498 -6.527 41.857 1.00 96.94 95 LEU A N 1
ATOM 755 C CA . LEU A 1 95 ? -26.032 -7.363 42.961 1.00 96.94 95 LEU A CA 1
ATOM 756 C C . LEU A 1 95 ? -26.158 -6.632 44.303 1.00 96.94 95 LEU A C 1
ATOM 758 O O . LEU A 1 95 ? -26.754 -7.171 45.233 1.00 96.94 95 LEU A O 1
ATOM 762 N N . PHE A 1 96 ? -25.648 -5.401 44.402 1.00 96.06 96 PHE A N 1
ATOM 763 C CA . PHE A 1 96 ? -25.710 -4.621 45.642 1.00 96.06 96 PHE A CA 1
ATOM 764 C C . PHE A 1 96 ? -27.144 -4.269 46.050 1.00 96.06 96 PHE A C 1
ATOM 766 O O . PHE A 1 96 ? -27.484 -4.398 47.226 1.00 96.06 96 PHE A O 1
ATOM 773 N N . ILE A 1 97 ? -28.003 -3.881 45.100 1.00 96.75 97 ILE A N 1
ATOM 774 C CA . ILE A 1 97 ? -29.424 -3.610 45.374 1.00 96.75 97 ILE A CA 1
ATOM 775 C C . ILE A 1 97 ? -30.130 -4.885 45.854 1.00 96.75 97 ILE A C 1
ATOM 777 O O . ILE A 1 97 ? -30.854 -4.849 46.851 1.00 96.75 97 ILE A O 1
ATOM 781 N N . GLY A 1 98 ? -29.889 -6.020 45.191 1.00 95.62 98 GLY A N 1
ATOM 782 C CA . GLY A 1 98 ? -30.447 -7.314 45.584 1.00 95.62 98 GLY A CA 1
ATOM 783 C C . GLY A 1 98 ? -30.015 -7.738 46.990 1.00 95.62 98 GLY A C 1
ATOM 784 O O . GLY A 1 98 ? -30.857 -8.107 47.810 1.00 95.62 98 GLY A O 1
ATOM 785 N N . PHE A 1 99 ? -28.721 -7.617 47.305 1.00 95.31 99 PHE A N 1
ATOM 786 C CA . PHE A 1 99 ? -28.189 -7.912 48.639 1.00 95.31 99 PHE A CA 1
ATOM 787 C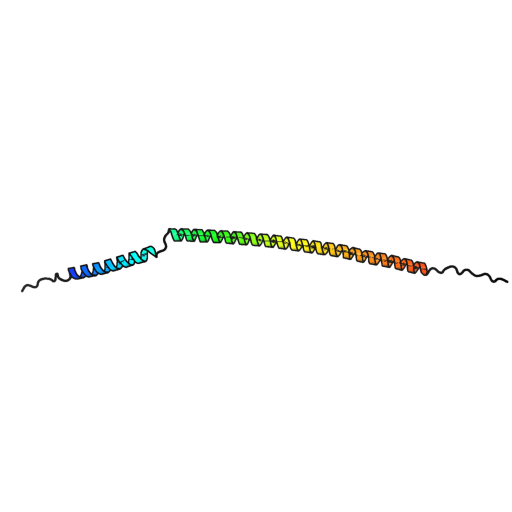 C . PHE A 1 99 ? -28.746 -6.977 49.718 1.00 95.31 99 PHE A C 1
ATOM 789 O O . PHE A 1 99 ? -29.109 -7.448 50.796 1.00 95.31 99 PHE A O 1
ATOM 796 N N . ALA A 1 100 ? -28.857 -5.675 49.444 1.00 95.06 100 ALA A N 1
ATOM 797 C CA . ALA A 1 100 ? -29.428 -4.714 50.386 1.00 95.06 100 ALA A CA 1
ATOM 798 C C . ALA A 1 100 ? -30.905 -5.018 50.691 1.00 95.06 100 ALA A C 1
ATOM 800 O O . ALA A 1 100 ? -31.309 -5.010 51.855 1.00 95.06 100 ALA A O 1
ATOM 801 N N . GLY A 1 101 ? -31.699 -5.351 49.667 1.00 95.06 101 GLY A N 1
ATOM 802 C CA . GLY A 1 101 ? -33.093 -5.768 49.839 1.00 95.06 101 GLY A CA 1
ATOM 803 C C . GLY A 1 101 ? -33.230 -7.037 50.687 1.00 95.06 101 GLY A C 1
ATOM 804 O O . GLY A 1 101 ? -34.059 -7.085 51.597 1.00 95.06 101 GLY A O 1
ATOM 805 N N . LEU A 1 102 ? -32.374 -8.038 50.450 1.00 93.06 102 LEU A N 1
ATOM 806 C CA . LEU A 1 102 ? -32.347 -9.272 51.240 1.00 93.06 102 LEU A CA 1
ATOM 807 C C . LEU A 1 102 ? -31.953 -9.011 52.703 1.00 93.06 102 LEU A C 1
ATOM 809 O O . LEU A 1 102 ? -32.583 -9.540 53.618 1.00 93.06 102 LEU A O 1
ATOM 813 N N . PHE A 1 103 ? -30.940 -8.173 52.932 1.00 93.12 103 PHE A N 1
ATOM 814 C CA . PHE A 1 103 ? -30.488 -7.812 54.276 1.00 93.12 103 PHE A CA 1
ATOM 815 C C . PHE A 1 103 ? -31.583 -7.092 55.080 1.00 93.12 103 PHE A C 1
ATOM 817 O O . PHE A 1 103 ? -31.803 -7.410 56.253 1.00 93.12 103 PHE A O 1
ATOM 824 N N . LEU A 1 104 ? -32.315 -6.170 54.442 1.00 93.19 104 LEU A N 1
ATOM 825 C CA . LEU A 1 104 ? -33.470 -5.491 55.041 1.00 93.19 104 LEU A CA 1
ATOM 826 C C . LEU A 1 104 ? -34.614 -6.463 55.368 1.00 93.19 104 LEU A C 1
ATOM 828 O O . LEU A 1 104 ? -35.214 -6.382 56.441 1.00 93.19 104 LEU A O 1
ATOM 832 N N . ALA A 1 105 ? -34.902 -7.418 54.481 1.00 92.06 105 ALA A N 1
ATOM 833 C CA . ALA A 1 105 ? -35.903 -8.449 54.746 1.00 92.06 105 ALA A CA 1
ATOM 834 C C . ALA A 1 105 ? -35.512 -9.319 55.954 1.00 92.06 105 ALA A C 1
ATOM 836 O O . ALA A 1 105 ? -36.340 -9.560 56.834 1.00 92.06 105 ALA A O 1
ATOM 837 N N . MET A 1 106 ? -34.239 -9.719 56.048 1.00 89.12 106 MET A N 1
ATOM 838 C CA . MET A 1 106 ? -33.721 -10.504 57.172 1.00 89.12 106 MET A CA 1
ATOM 839 C C . MET A 1 106 ? -33.852 -9.744 58.501 1.00 89.12 106 MET A C 1
ATOM 841 O O . MET A 1 106 ? -34.329 -10.303 59.490 1.00 89.12 106 MET A O 1
ATOM 845 N N . THR A 1 107 ? -33.521 -8.447 58.523 1.00 88.12 107 THR A N 1
ATOM 846 C CA . THR A 1 107 ? -33.690 -7.604 59.724 1.00 88.12 107 THR A CA 1
ATOM 847 C C . THR A 1 107 ? -35.156 -7.433 60.126 1.00 88.12 107 THR A C 1
ATOM 849 O O . THR A 1 107 ? -35.451 -7.399 61.319 1.00 88.12 107 THR A O 1
ATOM 852 N N . ASN A 1 108 ? -36.090 -7.406 59.171 1.00 86.94 108 ASN A N 1
ATOM 853 C CA . ASN A 1 108 ? -37.524 -7.367 59.468 1.00 86.94 108 ASN A CA 1
ATOM 854 C C . ASN A 1 108 ? -38.044 -8.678 60.094 1.00 86.94 108 ASN A C 1
ATOM 856 O O . ASN A 1 108 ? -38.889 -8.634 60.984 1.00 86.94 108 ASN A O 1
ATOM 860 N N . THR A 1 109 ? -37.526 -9.844 59.687 1.00 81.69 109 THR A N 1
ATOM 861 C CA . THR A 1 109 ? -37.953 -11.147 60.251 1.00 81.69 109 THR A CA 1
ATOM 862 C C . THR A 1 109 ? -37.482 -11.401 61.684 1.00 81.69 109 THR A C 1
ATOM 864 O O . THR A 1 109 ? -38.082 -12.202 62.393 1.00 81.69 109 THR A O 1
ATOM 867 N N . LEU A 1 110 ? -36.448 -10.690 62.140 1.00 71.25 110 LEU A N 1
ATOM 868 C CA . LEU A 1 110 ? -35.961 -10.751 63.521 1.00 71.25 110 LEU A CA 1
ATOM 869 C C . LEU A 1 110 ? -36.817 -9.921 64.492 1.00 71.25 110 LEU A C 1
ATOM 871 O O . LEU A 1 110 ? -36.550 -9.928 65.694 1.00 71.25 110 LEU A O 1
ATOM 875 N N . ARG A 1 111 ? -37.845 -9.207 64.006 1.00 71.19 111 ARG A N 1
ATOM 876 C CA . ARG A 1 111 ? -38.795 -8.506 64.873 1.00 71.19 111 ARG A CA 1
ATOM 877 C C . ARG A 1 111 ? -39.682 -9.556 65.566 1.00 71.19 111 ARG A C 1
ATOM 879 O O . ARG A 1 111 ? -40.439 -10.239 64.876 1.00 71.19 111 ARG A O 1
ATOM 886 N N . PRO A 1 112 ? -39.596 -9.726 66.900 1.00 66.75 112 PRO A N 1
ATOM 887 C CA . PRO A 1 112 ? -40.349 -10.759 67.602 1.00 66.75 112 PRO A CA 1
ATOM 888 C C . PRO A 1 112 ? -41.852 -10.520 67.423 1.00 66.75 112 PRO A C 1
ATOM 890 O O . PRO A 1 112 ? -42.348 -9.427 67.706 1.00 66.75 112 PRO A O 1
ATOM 893 N N . GLN A 1 113 ? -42.580 -11.534 66.940 1.00 68.50 113 GLN A N 1
ATOM 894 C CA . GLN A 1 113 ? -44.041 -11.504 66.970 1.00 68.50 113 GLN A CA 1
ATOM 895 C C . GLN A 1 113 ? -44.495 -11.381 68.433 1.00 68.50 113 GLN A C 1
ATOM 897 O O . GLN A 1 113 ? -43.934 -12.077 69.286 1.00 68.50 113 GLN A O 1
ATOM 902 N N . PRO A 1 114 ? -45.483 -10.522 68.752 1.00 68.38 114 PRO A N 1
ATOM 903 C CA . PRO A 1 114 ? -46.064 -10.499 70.084 1.00 68.38 114 PRO A CA 1
ATOM 904 C C . PRO A 1 114 ? -46.648 -11.887 70.347 1.00 68.38 114 PRO A C 1
ATOM 906 O O . PRO A 1 114 ? -47.623 -12.287 69.714 1.00 68.38 114 PRO A O 1
ATOM 909 N N . VAL A 1 115 ? -46.006 -12.647 71.238 1.00 66.31 115 VAL A N 1
ATOM 910 C CA . VAL A 1 115 ? -46.526 -13.920 71.736 1.00 66.31 115 VAL A CA 1
ATOM 911 C C . VAL A 1 115 ? -47.931 -13.647 72.254 1.00 66.31 115 VAL A C 1
ATOM 913 O O . VAL A 1 115 ? -48.105 -12.945 73.250 1.00 66.31 115 VAL A O 1
ATOM 916 N N . ALA A 1 116 ? -48.939 -14.149 71.540 1.00 67.94 116 ALA A N 1
ATOM 917 C CA . ALA A 1 116 ? -50.305 -14.149 72.022 1.00 67.94 116 ALA A CA 1
ATOM 918 C C . ALA A 1 116 ? -50.309 -14.998 73.294 1.00 67.94 116 ALA A C 1
ATOM 920 O O . ALA A 1 116 ? -50.247 -16.225 73.233 1.00 67.94 116 ALA A O 1
ATOM 921 N N . VAL A 1 117 ? -50.289 -14.328 74.447 1.00 66.81 117 VAL A N 1
ATOM 922 C CA . VAL A 1 117 ? -50.455 -14.952 75.755 1.00 66.81 117 VAL A CA 1
ATOM 923 C C . VAL A 1 117 ? -51.824 -15.618 75.726 1.00 66.81 117 VAL A C 1
ATOM 925 O O . VAL A 1 117 ? -52.852 -14.954 75.852 1.00 66.81 117 VAL A O 1
ATOM 928 N N . SER A 1 118 ? -51.845 -16.929 75.484 1.00 67.56 118 SER A N 1
ATOM 929 C CA . SER A 1 118 ? -53.044 -17.738 75.629 1.00 67.56 118 SER A CA 1
ATOM 930 C C . SER A 1 118 ? -53.443 -17.666 77.096 1.00 67.56 118 SER A C 1
ATOM 932 O O . SER A 1 118 ? -52.771 -18.234 77.960 1.00 67.56 118 SER A O 1
ATOM 934 N N . ALA A 1 119 ? -54.490 -16.891 77.370 1.00 69.06 119 ALA A N 1
ATOM 935 C CA . ALA A 1 119 ? -55.063 -16.758 78.695 1.00 69.06 119 ALA A CA 1
ATOM 936 C C . ALA A 1 119 ? -55.408 -18.155 79.246 1.00 69.06 119 ALA A C 1
ATOM 938 O O . ALA A 1 119 ? -55.994 -18.958 78.513 1.00 69.06 119 ALA A O 1
ATOM 939 N N . PRO A 1 120 ? -55.060 -18.466 80.508 1.00 68.00 120 PRO A N 1
ATOM 940 C CA . PRO A 1 120 ? -55.427 -19.737 81.111 1.00 68.00 120 PRO A CA 1
ATOM 941 C C . PRO A 1 120 ? -56.952 -19.804 81.239 1.00 68.00 120 PRO A C 1
ATOM 943 O O . PRO A 1 120 ? -57.569 -19.041 81.986 1.00 68.00 120 PRO A O 1
ATOM 946 N N . ALA A 1 121 ? -57.568 -20.702 80.473 1.00 69.62 121 ALA A N 1
ATOM 947 C CA . ALA A 1 121 ? -58.955 -21.075 80.678 1.00 69.62 121 ALA A CA 1
ATOM 948 C C . ALA A 1 121 ? -59.026 -21.940 81.944 1.00 69.62 121 ALA A C 1
ATOM 950 O O . ALA A 1 121 ? -58.540 -23.065 81.928 1.00 69.62 121 ALA A O 1
ATOM 951 N N . ARG A 1 122 ? -59.552 -21.311 83.005 1.00 56.09 122 ARG A N 1
ATOM 952 C CA . ARG A 1 122 ? -60.154 -21.843 84.245 1.00 56.09 122 ARG A CA 1
ATOM 953 C C . ARG A 1 122 ? -59.865 -23.288 84.643 1.00 56.09 122 ARG A C 1
ATOM 955 O O . ARG A 1 122 ? -60.317 -24.199 83.921 1.00 56.09 122 ARG A O 1
#

Sequence (122 aa):
MTTEPDTASGGDYDHDMDRRMMTLEVKWDAILPTLATKSDLAELRTEIREVRTEVHKEIGEVRTEMQREFGAVRAEIQKGINETQRWMIATVIGLFIGFAGLFLAMTNTLRPQPVAVSAPAR

pLDDT: mean 89.05, std 13.85, range [44.62, 98.69]

Radius of gyration: 54.07 Å; chains: 1; bounding box: 137×29×146 Å